Protein AF-A0AB36DQR7-F1 (afdb_monomer)

Structure (mmCIF, N/CA/C/O backbone):
data_AF-A0AB36DQR7-F1
#
_entry.id   AF-A0AB36DQR7-F1
#
loop_
_atom_site.group_PDB
_atom_site.id
_atom_site.type_symbol
_atom_site.label_atom_id
_atom_site.label_alt_id
_atom_site.label_comp_id
_atom_site.label_asym_id
_atom_site.label_entity_id
_atom_site.label_seq_id
_atom_site.pdbx_PDB_ins_code
_atom_site.Cartn_x
_atom_site.Cartn_y
_atom_site.Cartn_z
_atom_site.occupancy
_atom_site.B_iso_or_equiv
_atom_site.auth_seq_id
_atom_site.auth_comp_id
_atom_site.auth_asym_id
_atom_site.auth_atom_id
_atom_site.pdbx_PDB_model_num
ATOM 1 N N . MET A 1 1 ? 13.670 -12.575 14.140 1.00 71.50 1 MET A N 1
ATOM 2 C CA . MET A 1 1 ? 13.261 -11.428 13.296 1.00 71.50 1 MET A CA 1
ATOM 3 C C . MET A 1 1 ? 11.778 -11.594 12.970 1.00 71.50 1 MET A C 1
ATOM 5 O O . MET A 1 1 ? 11.410 -12.701 12.605 1.00 71.50 1 MET A O 1
ATOM 9 N N . LYS A 1 2 ? 10.924 -10.580 13.180 1.00 83.00 2 LYS A N 1
ATOM 10 C CA . LYS A 1 2 ? 9.481 -10.623 12.842 1.00 83.00 2 LYS A CA 1
ATOM 11 C C . LYS A 1 2 ? 9.203 -9.683 11.664 1.00 83.00 2 LYS A C 1
ATOM 13 O O . LYS A 1 2 ? 9.881 -8.661 11.554 1.00 83.00 2 LYS A O 1
ATOM 18 N N . SER A 1 3 ? 8.238 -10.023 10.808 1.00 87.19 3 SER A N 1
ATOM 19 C CA . SER A 1 3 ? 7.802 -9.146 9.711 1.00 87.19 3 SER A CA 1
ATOM 20 C C . SER A 1 3 ? 7.216 -7.837 10.253 1.00 87.19 3 SER A C 1
ATOM 22 O O . SER A 1 3 ? 6.773 -7.775 11.405 1.00 87.19 3 SER A O 1
ATOM 24 N N . HIS A 1 4 ? 7.198 -6.781 9.431 1.00 86.12 4 HIS A N 1
ATOM 25 C CA . HIS A 1 4 ? 6.542 -5.524 9.810 1.00 86.12 4 HIS A CA 1
ATOM 26 C C . HIS A 1 4 ? 5.039 -5.719 10.016 1.00 86.12 4 HIS A C 1
ATOM 28 O O . HIS A 1 4 ? 4.478 -5.052 10.870 1.00 86.12 4 HIS A O 1
ATOM 34 N N . VAL A 1 5 ? 4.430 -6.677 9.306 1.00 89.00 5 VAL A N 1
ATOM 35 C CA . VAL A 1 5 ? 3.027 -7.081 9.477 1.00 89.00 5 VAL A CA 1
ATOM 36 C C . VAL A 1 5 ? 2.740 -7.419 10.940 1.00 89.00 5 VAL A C 1
ATOM 38 O O . VAL A 1 5 ? 1.913 -6.786 11.586 1.00 89.00 5 VAL A O 1
ATOM 41 N N . VAL A 1 6 ? 3.508 -8.364 11.493 1.00 90.06 6 VAL A N 1
ATOM 42 C CA . VAL A 1 6 ? 3.334 -8.828 12.877 1.00 90.06 6 VAL A CA 1
ATOM 43 C C . VAL A 1 6 ? 3.709 -7.740 13.882 1.00 90.06 6 VAL A C 1
ATOM 45 O O . VAL A 1 6 ? 3.091 -7.638 14.935 1.00 90.06 6 VAL A O 1
ATOM 48 N N . ARG A 1 7 ? 4.734 -6.933 13.585 1.00 88.75 7 ARG A N 1
ATOM 49 C CA . ARG A 1 7 ? 5.148 -5.83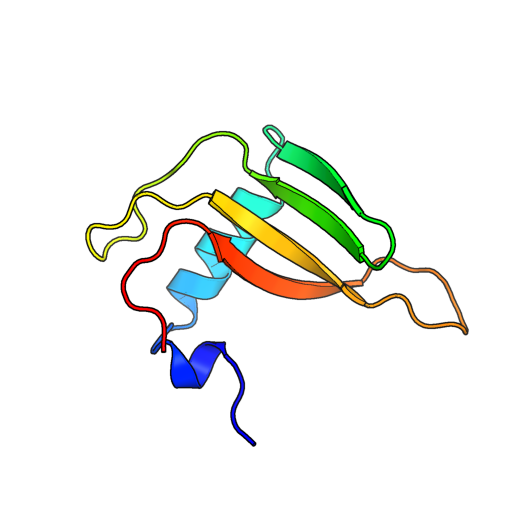1 14.468 1.00 88.75 7 ARG A CA 1
ATOM 50 C C . ARG A 1 7 ? 4.126 -4.697 14.524 1.00 88.75 7 ARG A C 1
ATOM 52 O O . ARG A 1 7 ? 3.946 -4.132 15.593 1.00 88.75 7 ARG A O 1
ATOM 59 N N . GLY A 1 8 ? 3.500 -4.379 13.395 1.00 87.31 8 GLY A N 1
ATOM 60 C CA . GLY A 1 8 ? 2.475 -3.344 13.277 1.00 87.31 8 GLY A CA 1
ATOM 61 C C . GLY A 1 8 ? 1.081 -3.815 13.683 1.00 87.31 8 GLY A C 1
ATOM 62 O O . GLY A 1 8 ? 0.155 -3.020 13.656 1.00 87.31 8 GLY A O 1
ATOM 63 N N . GLY A 1 9 ? 0.920 -5.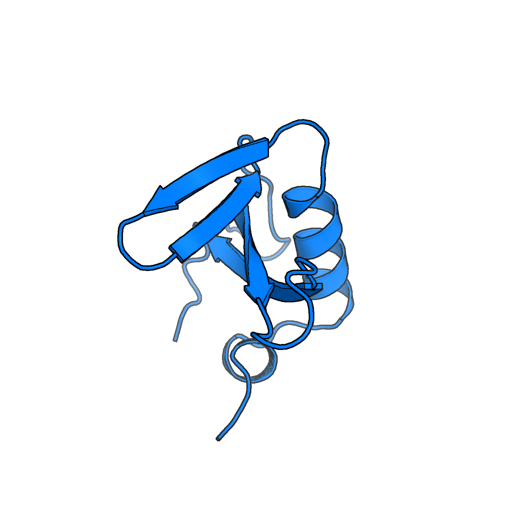091 14.054 1.00 90.88 9 GLY A N 1
ATOM 64 C CA . GLY A 1 9 ? -0.372 -5.638 14.468 1.00 90.88 9 GLY A CA 1
ATOM 65 C C . GLY A 1 9 ? -1.393 -5.765 13.335 1.00 90.88 9 GLY A C 1
ATOM 66 O O . GLY A 1 9 ? -2.575 -5.921 13.621 1.00 90.88 9 GLY A O 1
ATOM 67 N N . TYR A 1 10 ? -0.952 -5.719 12.074 1.00 91.69 10 TYR A N 1
ATOM 68 C CA . TYR A 1 10 ? -1.846 -5.820 10.925 1.00 91.69 10 TYR A CA 1
ATOM 69 C C . TYR A 1 10 ? -2.367 -7.250 10.768 1.00 91.69 10 TYR A C 1
ATOM 71 O O . TYR A 1 10 ? -1.608 -8.225 10.858 1.00 91.69 10 TYR A O 1
ATOM 79 N N . ASN A 1 11 ? -3.660 -7.369 10.494 1.00 93.75 11 ASN A N 1
ATOM 80 C CA . ASN A 1 11 ? -4.303 -8.623 10.130 1.00 93.75 11 ASN A CA 1
ATOM 81 C C . ASN A 1 11 ? -4.285 -8.826 8.598 1.00 93.75 11 ASN A C 1
ATOM 83 O O . ASN A 1 11 ? -3.727 -8.028 7.839 1.00 93.75 11 ASN A O 1
ATOM 87 N N . ILE A 1 12 ? -4.855 -9.942 8.138 1.00 94.12 12 ILE A N 1
ATOM 88 C CA . ILE A 1 12 ? -4.878 -10.275 6.709 1.00 94.12 12 ILE A CA 1
ATOM 89 C C . ILE A 1 12 ? -5.763 -9.322 5.893 1.00 94.12 12 ILE A C 1
ATOM 91 O O . ILE A 1 12 ? -5.409 -8.992 4.764 1.00 94.12 12 ILE A O 1
ATOM 95 N N . ASP A 1 13 ? -6.862 -8.834 6.463 1.00 95.00 13 ASP A N 1
ATOM 96 C CA . ASP A 1 13 ? -7.786 -7.918 5.792 1.00 95.00 13 ASP A CA 1
ATOM 97 C C . ASP A 1 13 ? -7.153 -6.535 5.600 1.00 95.00 13 ASP A C 1
ATOM 99 O O . ASP A 1 13 ? -7.328 -5.911 4.552 1.00 95.00 13 ASP A O 1
ATOM 103 N N . ASP A 1 14 ? -6.354 -6.081 6.569 1.00 93.81 14 ASP A N 1
ATOM 104 C CA . ASP A 1 14 ? -5.570 -4.849 6.447 1.00 93.81 14 ASP A CA 1
ATOM 105 C C . ASP A 1 14 ? -4.589 -4.959 5.278 1.00 93.81 14 ASP A C 1
ATOM 107 O O . ASP A 1 14 ? -4.497 -4.062 4.441 1.00 93.81 14 ASP A O 1
ATOM 111 N N . LEU A 1 15 ? -3.879 -6.088 5.192 1.00 94.31 15 LEU A N 1
ATOM 112 C CA . LEU A 1 15 ? -2.940 -6.373 4.110 1.00 94.31 15 LEU A CA 1
ATOM 113 C C . LEU A 1 15 ? -3.627 -6.370 2.742 1.00 94.31 15 LEU A C 1
ATOM 115 O O . LEU A 1 15 ? -3.106 -5.763 1.809 1.00 94.31 15 LEU A O 1
ATOM 119 N N . LEU A 1 16 ? -4.785 -7.022 2.619 1.00 95.38 16 LEU A N 1
ATOM 120 C CA . LEU A 1 16 ? -5.540 -7.066 1.365 1.00 95.38 16 LEU A CA 1
ATOM 121 C C . LEU A 1 16 ? -5.976 -5.665 0.928 1.00 95.38 16 LEU A C 1
ATOM 123 O O . LEU A 1 16 ? -5.697 -5.278 -0.205 1.00 95.38 16 LEU A O 1
ATOM 127 N N . LYS A 1 17 ? -6.541 -4.862 1.836 1.00 94.88 17 LYS A N 1
ATOM 128 C CA . LYS A 1 17 ? -6.926 -3.471 1.539 1.00 94.88 17 LYS A CA 1
ATOM 129 C C . LYS A 1 17 ? -5.738 -2.616 1.113 1.00 94.88 17 LYS A C 1
ATOM 131 O O . LYS A 1 17 ? -5.835 -1.858 0.151 1.00 94.88 17 LYS A O 1
ATOM 136 N N . GLN A 1 18 ? -4.605 -2.746 1.801 1.00 95.06 18 GLN A N 1
ATOM 137 C CA . GLN A 1 18 ? -3.385 -2.019 1.449 1.00 95.06 18 GLN A CA 1
ATOM 138 C C . GLN A 1 18 ? -2.894 -2.395 0.043 1.00 95.06 18 GLN A C 1
ATOM 140 O O . GLN A 1 18 ? -2.469 -1.521 -0.711 1.00 95.06 18 GLN A O 1
ATOM 145 N N . ILE A 1 19 ? -2.966 -3.678 -0.331 1.00 95.19 19 ILE A N 1
ATOM 146 C CA . ILE A 1 19 ? -2.607 -4.155 -1.674 1.00 95.19 19 ILE A CA 1
ATOM 147 C C . ILE A 1 19 ? -3.574 -3.600 -2.721 1.00 95.19 19 ILE A C 1
ATOM 149 O O . ILE A 1 19 ? -3.123 -3.033 -3.714 1.00 95.19 19 ILE A O 1
ATOM 153 N N . GLU A 1 20 ? -4.882 -3.721 -2.498 1.00 95.00 20 GLU A N 1
ATOM 154 C CA . GLU A 1 20 ? -5.915 -3.221 -3.413 1.00 95.00 20 GLU A CA 1
ATOM 155 C C . GLU A 1 20 ? -5.756 -1.719 -3.677 1.00 95.00 20 GLU A C 1
ATOM 157 O O . GLU A 1 20 ? -5.735 -1.283 -4.829 1.00 95.00 20 GLU A O 1
ATOM 162 N N . ASN A 1 21 ? -5.548 -0.925 -2.625 1.00 94.25 21 ASN A N 1
ATOM 163 C CA . ASN A 1 21 ? -5.343 0.514 -2.755 1.00 94.25 21 ASN A CA 1
ATOM 164 C C . ASN A 1 21 ? -4.026 0.854 -3.464 1.00 94.25 21 ASN A C 1
ATOM 166 O O . ASN A 1 21 ? -4.011 1.706 -4.360 1.00 94.25 21 ASN A O 1
ATOM 170 N N . ALA A 1 22 ? -2.919 0.197 -3.098 1.00 93.81 22 ALA A N 1
ATOM 171 C CA . ALA A 1 22 ? -1.602 0.457 -3.683 1.00 93.81 22 ALA A CA 1
ATOM 172 C C . ALA A 1 22 ? -1.485 0.029 -5.155 1.00 93.81 22 ALA A C 1
ATOM 174 O O . ALA A 1 22 ? -0.611 0.538 -5.861 1.00 93.81 22 ALA A O 1
ATOM 175 N N . LEU A 1 23 ? -2.330 -0.905 -5.604 1.00 92.56 23 LEU A N 1
ATOM 176 C CA . LEU A 1 23 ? -2.393 -1.414 -6.979 1.00 92.56 23 LEU A CA 1
ATOM 177 C C . LEU A 1 23 ? -3.592 -0.869 -7.776 1.00 92.56 23 LEU A C 1
ATOM 179 O O . LEU A 1 23 ? -3.863 -1.356 -8.873 1.00 92.56 23 LEU A O 1
ATOM 183 N N . SER A 1 24 ? -4.298 0.134 -7.246 1.00 92.00 24 SER A N 1
ATOM 184 C CA . SER A 1 24 ? -5.391 0.811 -7.952 1.00 92.00 24 SER A CA 1
ATOM 185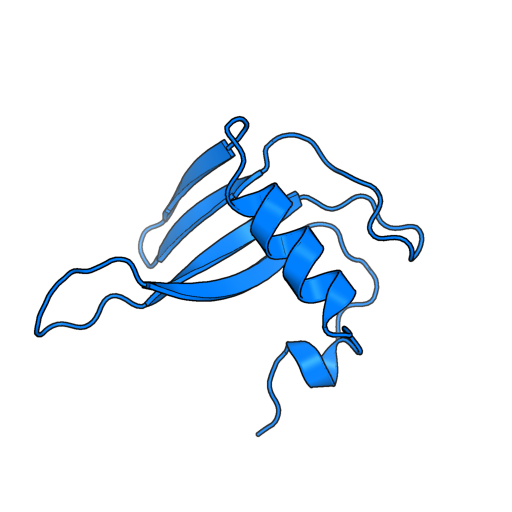 C C . SER A 1 24 ? -4.902 1.619 -9.166 1.00 92.00 24 SER A C 1
ATOM 187 O O . SER A 1 24 ? -3.707 1.797 -9.404 1.00 92.00 24 SER A O 1
ATOM 189 N N . ASP A 1 25 ? -5.839 2.147 -9.949 1.00 90.94 25 ASP A N 1
ATOM 190 C CA . ASP A 1 25 ? -5.561 3.023 -11.092 1.00 90.94 25 ASP A CA 1
ATOM 191 C C . ASP A 1 25 ? -5.031 4.413 -10.681 1.00 90.94 25 ASP A C 1
ATOM 193 O O . ASP A 1 25 ? -4.357 5.089 -11.460 1.00 90.94 25 ASP A O 1
ATOM 197 N N . LYS A 1 26 ? -5.280 4.840 -9.437 1.00 93.62 26 LYS A N 1
ATOM 198 C CA . LYS A 1 26 ? -4.883 6.151 -8.894 1.00 93.62 26 LYS A CA 1
ATOM 199 C C . LYS A 1 26 ? -3.571 6.083 -8.116 1.00 93.62 26 LYS A C 1
ATOM 201 O O . LYS A 1 26 ? -3.518 6.338 -6.907 1.00 93.62 26 LYS A O 1
ATOM 206 N N . ILE A 1 27 ? -2.492 5.786 -8.834 1.00 94.25 27 ILE A N 1
ATOM 207 C CA . ILE A 1 27 ? -1.151 5.611 -8.264 1.00 94.25 27 ILE A CA 1
ATOM 208 C C . ILE A 1 27 ? -0.131 6.587 -8.841 1.00 94.25 27 ILE A C 1
ATOM 210 O O . ILE A 1 27 ? -0.264 7.104 -9.948 1.00 94.25 27 ILE A O 1
ATOM 214 N N . ARG A 1 28 ? 0.939 6.810 -8.078 1.00 94.69 28 ARG A N 1
ATOM 215 C CA . ARG A 1 28 ? 2.159 7.483 -8.526 1.00 94.69 28 ARG A CA 1
ATOM 216 C C . ARG A 1 28 ? 3.346 6.535 -8.450 1.00 9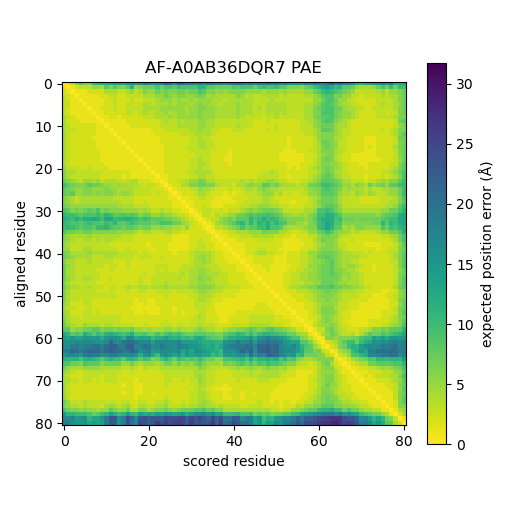4.69 28 ARG A C 1
ATOM 218 O O . ARG A 1 28 ? 3.475 5.763 -7.497 1.00 94.69 28 ARG A O 1
ATOM 225 N N . VAL A 1 29 ? 4.250 6.651 -9.417 1.00 92.31 29 VAL A N 1
ATOM 226 C CA . VAL A 1 29 ? 5.545 5.967 -9.385 1.00 92.31 29 VAL A CA 1
ATOM 227 C C . VAL A 1 29 ? 6.510 6.773 -8.519 1.00 92.31 29 VAL A C 1
ATOM 229 O O . VAL A 1 29 ? 6.640 7.987 -8.667 1.00 92.31 29 VAL A O 1
ATOM 232 N N . ILE A 1 30 ? 7.196 6.094 -7.606 1.00 91.06 30 ILE A N 1
ATOM 233 C CA . ILE A 1 30 ? 8.250 6.655 -6.767 1.00 91.06 30 ILE A CA 1
ATOM 234 C C . ILE A 1 30 ? 9.577 6.077 -7.247 1.00 91.06 30 ILE A C 1
ATOM 236 O O . ILE A 1 30 ? 9.878 4.910 -6.998 1.00 91.06 30 ILE A O 1
ATOM 240 N N . MET A 1 31 ? 10.370 6.918 -7.909 1.00 86.69 31 MET A N 1
ATOM 241 C CA . MET A 1 31 ? 11.737 6.612 -8.328 1.00 86.69 31 MET A CA 1
ATOM 242 C C . MET A 1 31 ? 12.710 7.314 -7.380 1.00 86.69 31 MET A C 1
ATOM 244 O O . MET A 1 31 ? 12.839 8.535 -7.404 1.00 86.69 31 MET A O 1
ATOM 248 N N . ALA A 1 32 ? 13.386 6.551 -6.527 1.00 82.62 32 ALA A N 1
ATOM 249 C CA . ALA A 1 32 ? 14.448 7.036 -5.655 1.00 82.62 32 ALA A CA 1
ATOM 250 C C . ALA A 1 32 ? 15.760 6.310 -5.971 1.00 82.62 32 ALA A C 1
ATOM 252 O O . ALA A 1 32 ? 15.757 5.195 -6.487 1.00 82.62 32 ALA A O 1
ATOM 253 N N . GLN A 1 33 ? 16.894 6.904 -5.585 1.00 79.31 33 GLN A N 1
ATOM 254 C CA . GLN A 1 33 ? 18.237 6.387 -5.895 1.00 79.31 33 GLN A CA 1
ATOM 255 C C . GLN A 1 33 ? 18.465 4.917 -5.479 1.00 79.31 33 GLN A C 1
ATOM 257 O O . GLN A 1 33 ? 19.336 4.251 -6.027 1.00 79.31 33 GLN A O 1
ATOM 262 N N . ARG A 1 34 ? 17.692 4.403 -4.510 1.00 78.44 34 ARG A N 1
ATOM 263 C CA . ARG A 1 34 ? 17.797 3.030 -3.980 1.00 78.44 34 ARG A CA 1
ATOM 264 C C . ARG A 1 34 ? 16.510 2.204 -4.083 1.00 78.44 34 ARG A C 1
ATOM 266 O O . ARG A 1 34 ? 16.478 1.092 -3.569 1.00 78.44 34 ARG A O 1
ATOM 273 N N . MET A 1 35 ? 15.433 2.739 -4.659 1.00 78.19 35 MET A N 1
ATOM 274 C CA . MET A 1 35 ? 14.124 2.076 -4.651 1.00 78.19 35 MET A CA 1
ATOM 275 C C . MET A 1 35 ? 13.255 2.553 -5.812 1.00 78.19 35 MET A C 1
ATOM 277 O O . MET A 1 35 ? 13.130 3.752 -6.044 1.00 78.19 35 MET A O 1
ATOM 281 N N . THR A 1 36 ? 12.587 1.605 -6.467 1.00 85.06 36 THR A N 1
ATOM 282 C CA . THR A 1 36 ? 11.398 1.864 -7.286 1.00 85.06 36 THR A CA 1
ATOM 283 C C . THR A 1 36 ? 10.174 1.303 -6.568 1.00 85.06 36 THR A C 1
ATOM 285 O O . THR A 1 36 ? 10.199 0.160 -6.113 1.00 85.06 36 THR A O 1
ATOM 288 N N . ALA A 1 37 ? 9.124 2.106 -6.436 1.00 91.25 37 ALA A N 1
ATOM 289 C CA . ALA A 1 37 ? 7.867 1.718 -5.801 1.00 91.25 37 ALA A CA 1
ATOM 290 C C . ALA A 1 37 ? 6.680 2.373 -6.510 1.00 91.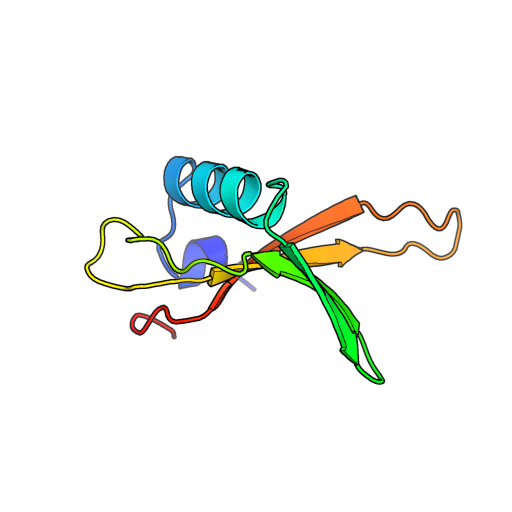25 37 ALA A C 1
ATOM 292 O O . ALA A 1 37 ? 6.842 3.365 -7.220 1.00 91.25 37 ALA A O 1
ATOM 293 N N . ILE A 1 38 ? 5.481 1.859 -6.260 1.00 94.19 38 ILE A N 1
ATOM 294 C CA . ILE A 1 38 ? 4.232 2.558 -6.578 1.00 94.19 38 ILE A CA 1
ATOM 295 C C . ILE A 1 38 ? 3.484 2.856 -5.288 1.00 94.19 38 ILE A C 1
ATOM 297 O O . ILE A 1 38 ? 3.635 2.146 -4.292 1.00 94.19 38 ILE A O 1
ATOM 301 N N . GLN A 1 39 ? 2.739 3.953 -5.282 1.00 96.06 39 GLN A N 1
ATOM 302 C CA . GLN A 1 39 ? 1.979 4.377 -4.119 1.00 96.06 39 GLN A CA 1
ATOM 303 C C . GLN A 1 39 ? 0.634 4.954 -4.538 1.00 96.06 39 GLN A C 1
ATOM 305 O O . GLN A 1 39 ? 0.595 5.748 -5.480 1.00 96.06 39 GLN 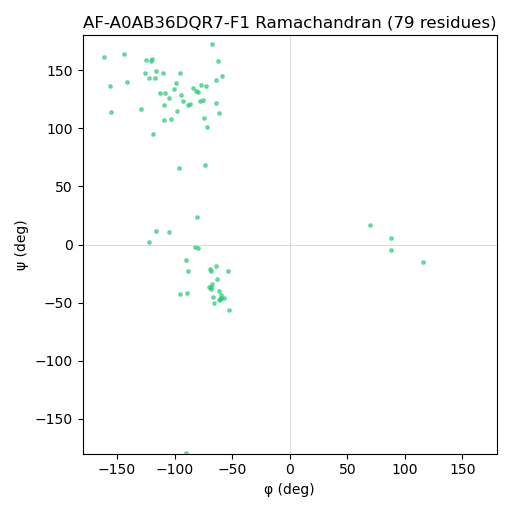A O 1
ATOM 310 N N . SER A 1 40 ? -0.430 4.642 -3.799 1.00 96.56 40 SER A N 1
ATOM 311 C CA . SER A 1 40 ? -1.709 5.329 -3.971 1.00 96.56 40 SER A CA 1
ATOM 312 C C . SER A 1 40 ? -1.564 6.840 -3.739 1.00 96.56 40 SER A C 1
ATOM 314 O O . SER A 1 40 ? -0.731 7.310 -2.946 1.00 96.56 40 SER A O 1
ATOM 316 N N . ILE A 1 41 ? -2.331 7.621 -4.502 1.00 95.94 41 ILE A N 1
ATOM 317 C CA . ILE A 1 41 ? -2.308 9.090 -4.434 1.00 95.94 41 ILE A CA 1
ATOM 318 C C . ILE A 1 41 ? -3.314 9.593 -3.400 1.00 95.94 41 ILE A C 1
ATOM 320 O O . ILE A 1 41 ? -3.007 10.514 -2.646 1.00 95.94 41 ILE A O 1
ATOM 324 N N . THR A 1 42 ? -4.506 8.998 -3.370 1.00 93.81 42 THR A N 1
ATOM 325 C CA . THR A 1 42 ? -5.593 9.413 -2.483 1.00 93.81 42 THR A CA 1
ATOM 326 C C . THR A 1 42 ? -5.458 8.713 -1.131 1.00 93.81 42 THR A C 1
ATOM 328 O O . THR A 1 42 ? -5.480 7.483 -1.097 1.00 93.81 42 THR A O 1
ATOM 331 N N . PRO A 1 43 ? -5.321 9.458 -0.017 1.00 94.56 43 PRO A N 1
ATOM 332 C CA . PRO A 1 43 ? -5.343 8.859 1.309 1.00 94.56 43 PRO A CA 1
ATOM 333 C C . PRO A 1 43 ? -6.701 8.218 1.602 1.00 94.56 43 PRO A C 1
ATOM 335 O O . PRO A 1 43 ? -7.739 8.787 1.259 1.00 94.56 43 PRO A O 1
ATOM 338 N N . HIS A 1 44 ? -6.695 7.073 2.275 1.00 93.69 44 HIS A N 1
ATOM 339 C CA . HIS A 1 44 ? -7.900 6.388 2.734 1.00 93.69 44 HIS A CA 1
ATOM 340 C C . HIS A 1 44 ? -7.839 6.138 4.243 1.00 93.69 44 HIS A C 1
ATOM 342 O O . HIS A 1 44 ? -6.762 6.161 4.837 1.00 93.69 44 HIS A O 1
A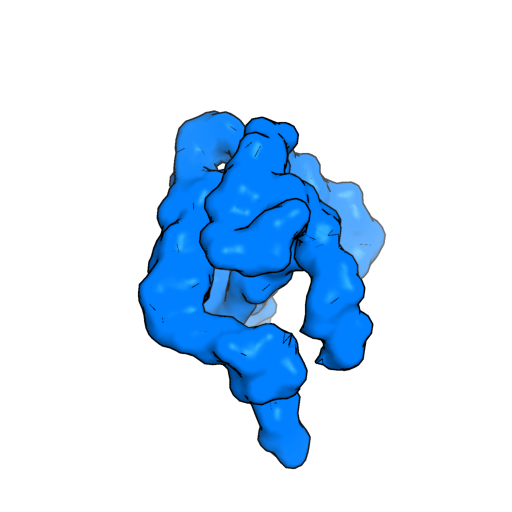TOM 348 N N . ASN A 1 45 ? -9.004 5.941 4.862 1.00 94.19 45 ASN A N 1
ATOM 349 C CA . ASN A 1 45 ? -9.089 5.569 6.271 1.00 94.19 45 ASN A CA 1
ATOM 350 C C . ASN A 1 45 ? -8.720 4.087 6.424 1.00 94.19 45 ASN A C 1
ATOM 352 O O . ASN A 1 45 ? -9.343 3.239 5.787 1.00 94.19 45 ASN A O 1
ATOM 356 N N . ASP A 1 46 ? -7.733 3.794 7.268 1.00 91.62 46 ASP A N 1
ATOM 357 C CA . ASP A 1 46 ? -7.232 2.436 7.507 1.00 91.62 46 ASP A CA 1
ATOM 358 C C . ASP A 1 46 ? -8.102 1.604 8.467 1.00 91.62 46 ASP A C 1
ATOM 360 O O . ASP A 1 46 ? -7.825 0.431 8.691 1.00 91.62 46 ASP A O 1
ATOM 364 N N . GLY A 1 47 ? -9.164 2.189 9.028 1.00 91.44 47 GLY A N 1
ATOM 365 C CA . GLY A 1 47 ? -10.019 1.567 10.042 1.00 91.44 47 GLY A CA 1
ATOM 366 C C . GLY A 1 47 ? -9.530 1.772 11.479 1.00 91.44 47 GLY A C 1
ATOM 367 O O . GLY A 1 47 ? -10.251 1.431 12.414 1.00 91.44 47 GLY A O 1
ATOM 368 N N . TYR A 1 48 ? -8.360 2.389 11.662 1.00 90.94 48 TYR A N 1
ATOM 369 C CA . TYR A 1 48 ? -7.720 2.655 12.954 1.00 90.94 48 TYR A CA 1
ATOM 370 C C . TYR A 1 48 ? -7.579 4.155 13.245 1.00 90.94 48 TYR A C 1
ATOM 372 O O . TYR A 1 48 ? -6.904 4.552 14.193 1.00 90.94 48 TYR A O 1
ATOM 380 N N . GLY A 1 49 ? -8.248 4.997 12.451 1.00 91.75 49 GLY A N 1
ATOM 381 C CA . GLY A 1 49 ? -8.245 6.449 12.611 1.00 91.75 49 GLY A CA 1
ATOM 382 C C . GLY A 1 49 ? -7.099 7.154 11.887 1.00 91.75 49 GLY A C 1
ATOM 383 O O . GLY A 1 49 ? -6.983 8.373 12.011 1.00 91.75 49 GLY A O 1
ATOM 384 N N . ASN A 1 50 ? -6.286 6.438 11.101 1.00 93.56 50 ASN A N 1
ATOM 385 C CA . ASN A 1 50 ? -5.261 7.061 10.274 1.00 93.56 50 ASN A CA 1
ATOM 386 C C . ASN A 1 50 ? -5.767 7.289 8.847 1.00 93.56 50 ASN A C 1
ATOM 388 O O . ASN A 1 50 ? -6.523 6.496 8.286 1.00 93.56 50 ASN A O 1
ATOM 392 N N . LEU A 1 51 ? -5.277 8.363 8.227 1.00 95.56 51 LEU A N 1
ATOM 393 C CA . LEU A 1 51 ? -5.371 8.561 6.783 1.00 95.56 51 LEU A CA 1
ATOM 394 C C . LEU A 1 51 ? -4.057 8.128 6.141 1.00 95.56 51 LEU A C 1
ATOM 396 O O . LEU A 1 51 ? -3.012 8.739 6.379 1.00 95.56 51 LEU A O 1
ATOM 400 N N . VAL A 1 52 ? -4.107 7.081 5.320 1.00 95.69 52 VAL A N 1
ATOM 401 C CA . VAL A 1 52 ? -2.908 6.434 4.784 1.00 95.69 52 VAL A CA 1
ATOM 402 C C . VAL A 1 52 ? -2.922 6.349 3.263 1.00 95.69 52 VAL A C 1
ATOM 404 O O . VAL A 1 52 ? -3.961 6.210 2.620 1.00 95.69 52 VAL A O 1
ATOM 407 N N . THR A 1 53 ? -1.727 6.423 2.687 1.00 96.56 53 THR A N 1
ATOM 408 C CA . THR A 1 53 ? -1.455 6.076 1.288 1.00 96.56 53 THR A CA 1
ATOM 409 C C . THR A 1 53 ? -0.578 4.836 1.254 1.00 96.56 53 THR A C 1
ATOM 411 O O . THR A 1 53 ? 0.457 4.787 1.919 1.00 96.56 53 THR A O 1
ATOM 414 N N . ASP A 1 54 ? -0.950 3.837 0.473 1.00 96.44 54 ASP A N 1
ATOM 415 C CA . ASP A 1 54 ? -0.301 2.533 0.519 1.00 96.44 54 ASP A CA 1
ATOM 416 C C . ASP A 1 54 ? 0.787 2.448 -0.527 1.00 96.44 54 ASP A C 1
ATOM 418 O O . ASP A 1 54 ? 0.583 2.788 -1.694 1.00 96.44 54 ASP A O 1
ATOM 422 N N . ARG A 1 55 ? 1.977 2.038 -0.087 1.00 95.31 55 ARG A N 1
ATOM 423 C CA . ARG A 1 55 ? 3.152 1.899 -0.939 1.00 95.31 55 ARG A CA 1
ATOM 424 C C . ARG A 1 55 ? 3.491 0.437 -1.136 1.00 95.31 55 ARG A C 1
ATOM 426 O O . ARG A 1 55 ? 3.884 -0.227 -0.179 1.00 95.31 55 ARG A O 1
ATOM 433 N N . THR A 1 56 ? 3.478 0.006 -2.384 1.00 94.31 56 THR A N 1
ATOM 434 C CA . THR A 1 56 ? 3.984 -1.299 -2.793 1.00 94.31 56 THR A CA 1
ATOM 435 C C . THR A 1 56 ? 5.502 -1.273 -2.917 1.00 94.31 56 THR A C 1
ATOM 437 O O . THR A 1 56 ? 6.078 -0.400 -3.572 1.00 94.31 56 THR A O 1
ATOM 440 N N . ILE A 1 57 ? 6.148 -2.262 -2.309 1.00 91.06 57 ILE A N 1
ATOM 441 C CA . ILE A 1 57 ? 7.558 -2.589 -2.486 1.00 91.06 57 ILE A CA 1
ATOM 442 C C . ILE A 1 57 ? 7.641 -3.834 -3.357 1.00 91.06 57 ILE A C 1
ATOM 444 O O . ILE A 1 57 ? 7.038 -4.860 -3.038 1.00 91.06 57 ILE A O 1
ATOM 448 N N . PHE A 1 58 ? 8.406 -3.736 -4.438 1.00 88.19 58 PHE A N 1
ATOM 449 C CA . PHE A 1 58 ? 8.664 -4.860 -5.324 1.00 88.19 58 PHE A CA 1
ATOM 450 C C . PHE A 1 58 ? 10.011 -5.500 -5.007 1.00 88.19 58 PHE A C 1
ATOM 452 O O . PHE A 1 58 ? 11.002 -4.800 -4.785 1.00 88.19 58 PHE A O 1
ATOM 459 N N . GLU A 1 59 ? 10.058 -6.826 -5.030 1.00 84.44 59 GLU A N 1
ATOM 460 C CA . GLU A 1 59 ? 11.310 -7.559 -5.140 1.00 84.44 59 GLU A CA 1
ATOM 461 C C . GLU A 1 59 ? 11.693 -7.655 -6.619 1.00 84.44 59 GLU A C 1
ATOM 463 O O . GLU A 1 59 ? 10.865 -7.932 -7.487 1.00 84.44 59 GLU A O 1
ATOM 468 N N . LEU A 1 60 ? 12.968 -7.391 -6.906 1.00 73.38 60 LEU A N 1
ATOM 469 C CA . LEU A 1 60 ? 13.545 -7.506 -8.240 1.00 73.38 60 LEU A CA 1
ATOM 470 C C . LEU A 1 60 ? 14.658 -8.546 -8.179 1.00 73.38 60 LEU A C 1
ATOM 472 O O . LEU A 1 60 ? 15.796 -8.242 -7.814 1.00 73.38 60 LEU A O 1
ATOM 476 N N . THR A 1 61 ? 14.340 -9.795 -8.518 1.00 67.12 61 THR A N 1
ATOM 477 C CA . THR A 1 61 ? 15.365 -10.841 -8.534 1.00 67.12 61 THR A CA 1
ATOM 478 C C . THR A 1 61 ? 16.236 -10.729 -9.788 1.00 67.12 61 THR A C 1
ATOM 480 O O . THR A 1 61 ? 15.777 -10.533 -10.913 1.00 67.12 61 THR A O 1
ATOM 483 N N . ARG A 1 62 ? 17.549 -10.884 -9.601 1.00 59.41 62 ARG A N 1
ATOM 484 C CA . ARG A 1 62 ? 18.572 -10.691 -10.645 1.00 59.41 62 ARG A CA 1
ATOM 485 C C .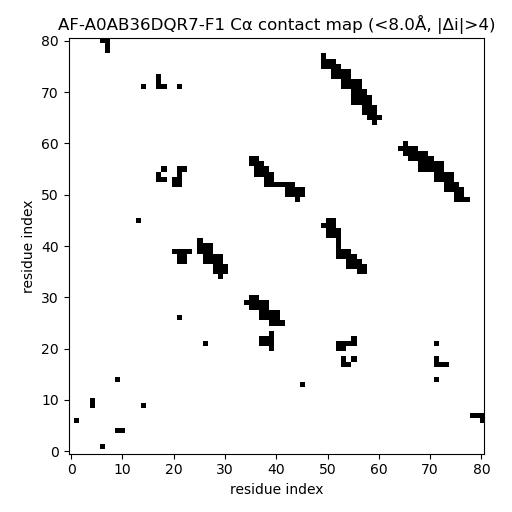 ARG A 1 62 ? 18.464 -11.688 -11.812 1.00 59.41 62 ARG A C 1
ATOM 487 O O . ARG A 1 62 ? 19.026 -11.445 -12.873 1.00 59.41 62 ARG A O 1
ATOM 494 N N . LYS A 1 63 ? 17.769 -12.819 -11.614 1.00 63.59 63 LYS A N 1
ATOM 495 C CA . LYS A 1 63 ? 17.664 -13.922 -12.588 1.00 63.59 63 LYS A CA 1
ATOM 496 C C . LYS A 1 63 ? 16.505 -13.748 -13.582 1.00 63.59 63 LYS A C 1
ATOM 498 O O . LYS A 1 63 ? 16.577 -14.316 -14.667 1.00 63.59 63 LYS A O 1
ATOM 503 N N . LYS A 1 64 ? 15.475 -12.963 -13.235 1.00 61.72 64 LYS A N 1
ATOM 504 C CA . LYS A 1 64 ? 14.388 -12.485 -14.109 1.00 61.72 64 LYS A CA 1
ATOM 505 C C . LYS A 1 64 ? 13.838 -11.196 -13.486 1.00 61.72 64 LYS A C 1
ATOM 507 O O . LYS A 1 64 ? 13.259 -11.304 -12.409 1.00 61.72 64 LYS A O 1
ATOM 512 N N . PRO A 1 65 ? 13.969 -10.014 -14.115 1.00 65.75 65 PRO A N 1
ATOM 513 C CA . PRO A 1 65 ? 13.455 -8.763 -13.561 1.00 65.75 65 PRO A CA 1
ATOM 514 C C . PRO A 1 65 ? 11.925 -8.724 -13.684 1.00 65.75 65 PRO A C 1
ATOM 516 O O . PRO A 1 65 ? 11.356 -7.996 -14.491 1.00 65.75 65 PRO A O 1
ATOM 519 N N . ARG A 1 66 ? 11.251 -9.581 -12.922 1.00 75.88 66 ARG A N 1
ATOM 520 C CA . ARG A 1 66 ? 9.815 -9.533 -12.691 1.00 75.88 66 ARG A CA 1
ATOM 521 C C . ARG A 1 66 ? 9.624 -8.719 -11.426 1.00 75.88 66 ARG A C 1
ATOM 523 O O . ARG A 1 66 ? 10.233 -9.033 -10.409 1.00 75.88 66 ARG A O 1
ATOM 530 N N . ALA A 1 67 ? 8.835 -7.659 -11.525 1.00 81.75 67 ALA A N 1
ATOM 531 C CA . ALA A 1 67 ? 8.402 -6.925 -10.352 1.00 81.75 67 ALA A CA 1
ATOM 532 C C . ALA A 1 67 ? 7.386 -7.801 -9.614 1.00 81.75 67 ALA A C 1
ATOM 534 O O . ALA A 1 67 ? 6.241 -7.922 -10.044 1.00 81.75 67 ALA A O 1
ATOM 535 N N . GLU A 1 68 ? 7.830 -8.458 -8.548 1.00 86.75 68 GLU A N 1
ATOM 536 C CA . GLU A 1 68 ? 6.968 -9.265 -7.687 1.00 86.75 68 GLU A CA 1
ATOM 537 C C . GLU A 1 68 ? 6.631 -8.456 -6.438 1.00 86.75 68 GLU A C 1
ATOM 539 O O . GLU A 1 68 ? 7.500 -7.800 -5.861 1.00 86.75 68 GLU A O 1
ATOM 544 N N . LEU A 1 69 ? 5.355 -8.448 -6.046 1.00 89.81 69 LEU A N 1
ATOM 545 C CA . LEU A 1 69 ? 4.920 -7.778 -4.826 1.00 89.81 69 LEU A CA 1
ATOM 546 C C . LEU A 1 69 ? 5.616 -8.436 -3.629 1.00 89.81 69 LEU A C 1
ATOM 548 O O . LEU A 1 69 ? 5.340 -9.585 -3.302 1.00 89.81 69 LEU A O 1
ATOM 552 N N . PHE A 1 70 ? 6.498 -7.690 -2.972 1.00 89.44 70 PHE A N 1
ATOM 553 C CA . PHE A 1 70 ? 7.219 -8.157 -1.793 1.00 89.44 70 PHE A CA 1
ATOM 554 C C . PHE A 1 70 ? 6.521 -7.730 -0.505 1.00 89.44 70 PHE A C 1
ATOM 556 O O . PHE A 1 70 ? 6.439 -8.492 0.456 1.00 89.44 70 PHE A O 1
ATOM 563 N N . SER A 1 71 ? 6.046 -6.483 -0.459 1.00 92.06 71 SER A N 1
ATOM 564 C CA . SER A 1 71 ? 5.433 -5.907 0.737 1.00 92.06 71 SER A CA 1
ATOM 565 C C . SER A 1 71 ? 4.590 -4.676 0.409 1.00 92.06 71 SER A C 1
ATOM 567 O O . SER A 1 71 ? 4.793 -4.032 -0.621 1.00 92.06 71 SER A O 1
ATOM 569 N N . VAL A 1 72 ? 3.692 -4.314 1.324 1.00 93.81 72 VAL A N 1
ATOM 570 C CA . VAL A 1 72 ? 2.949 -3.050 1.330 1.00 93.81 72 VAL A CA 1
ATOM 571 C C . VAL A 1 72 ? 3.199 -2.291 2.631 1.00 93.81 72 VAL A C 1
ATOM 573 O O . VAL A 1 72 ? 3.374 -2.882 3.699 1.00 93.81 72 VAL A O 1
ATOM 576 N N . ILE A 1 73 ? 3.282 -0.964 2.529 1.00 93.69 73 ILE A N 1
ATOM 577 C CA . ILE A 1 73 ? 3.545 -0.070 3.658 1.00 93.69 73 ILE A CA 1
ATOM 578 C C . ILE A 1 73 ? 2.492 1.046 3.673 1.00 93.69 73 ILE A C 1
ATOM 580 O O . ILE A 1 73 ? 2.537 1.896 2.775 1.00 93.69 73 ILE A O 1
ATOM 584 N N . PRO A 1 74 ? 1.648 1.147 4.718 1.00 95.62 74 PRO A N 1
ATOM 585 C CA . PRO A 1 74 ? 0.715 2.257 4.869 1.00 95.62 74 PRO A CA 1
ATOM 586 C C . PRO A 1 74 ? 1.493 3.508 5.300 1.00 95.62 74 PRO A C 1
ATOM 588 O O . PRO A 1 74 ? 2.082 3.595 6.386 1.00 95.62 74 PRO A O 1
ATOM 591 N N . LYS A 1 75 ? 1.628 4.487 4.409 1.00 94.62 75 LYS A N 1
ATOM 592 C CA . LYS A 1 75 ? 2.287 5.771 4.685 1.00 94.62 75 LYS A CA 1
ATOM 593 C C . LYS A 1 75 ? 1.259 6.753 5.234 1.00 94.62 75 LYS A C 1
ATOM 595 O O . LYS A 1 75 ? 0.318 7.088 4.529 1.00 94.62 75 LYS A O 1
ATOM 600 N N . GLY A 1 76 ? 1.489 7.246 6.448 1.00 92.44 76 GLY A N 1
ATOM 601 C CA . GLY A 1 76 ? 0.537 8.089 7.183 1.00 92.44 76 GLY A CA 1
ATOM 602 C C . GLY A 1 76 ? 0.026 7.426 8.460 1.00 92.44 76 GLY A C 1
ATOM 603 O O . GLY A 1 76 ? -0.470 8.122 9.334 1.00 92.44 76 GLY A O 1
ATOM 604 N N . ASP A 1 77 ? 0.229 6.112 8.596 1.00 91.38 77 ASP A N 1
ATOM 605 C CA . ASP A 1 77 ? -0.061 5.386 9.830 1.00 91.38 77 ASP A CA 1
ATOM 606 C C . ASP A 1 77 ? 0.837 5.886 10.972 1.00 91.38 77 ASP A C 1
ATOM 608 O O . ASP A 1 77 ? 2.073 5.876 10.848 1.00 91.38 77 ASP A O 1
ATOM 612 N N . GLN A 1 78 ? 0.195 6.356 12.044 1.00 85.69 78 GLN A N 1
ATOM 613 C CA . GLN A 1 78 ? 0.830 6.897 13.243 1.00 85.69 78 GLN A CA 1
ATOM 614 C C . GLN A 1 78 ? 1.105 5.834 14.308 1.00 85.69 78 GLN A C 1
ATOM 616 O O . GLN A 1 78 ? 1.916 6.071 15.200 1.00 85.69 78 GLN A O 1
ATOM 621 N N . ASN A 1 79 ? 0.531 4.638 14.183 1.00 71.94 79 ASN A N 1
ATOM 622 C CA . ASN A 1 79 ? 0.720 3.533 15.124 1.00 71.94 79 ASN A CA 1
ATOM 623 C C . ASN A 1 79 ? 2.038 2.773 14.885 1.00 71.94 79 ASN A C 1
ATOM 625 O O . ASN A 1 79 ? 2.183 1.608 15.257 1.00 71.94 79 ASN A O 1
ATOM 629 N N . LYS A 1 80 ? 3.031 3.415 14.259 1.00 56.50 80 LYS A N 1
ATOM 630 C CA . LYS A 1 80 ? 4.290 2.763 13.891 1.00 56.50 80 LYS A CA 1
ATOM 631 C C . LYS A 1 80 ? 5.240 2.605 15.073 1.00 56.50 80 LYS A C 1
ATOM 633 O O . LYS A 1 80 ? 5.697 3.594 15.641 1.00 56.50 80 LYS A O 1
ATOM 638 N N . LEU A 1 81 ? 5.631 1.350 15.311 1.00 45.06 81 LEU A N 1
ATOM 639 C CA . LEU A 1 81 ? 6.887 0.941 15.958 1.00 45.06 81 LEU A CA 1
ATOM 640 C C . LEU A 1 81 ? 7.902 0.423 14.930 1.00 45.06 81 LEU A C 1
ATOM 642 O O . LEU A 1 81 ? 7.654 -0.633 14.297 1.00 45.06 81 LEU A O 1
#

Secondary structure (DSSP, 8-state):
---HHHHTT--HHHHHHHHHHHTSSSEEEEEETTEEEEEESS-EE-SSS-EEEEEEEEEE-TTS--EEEEEEEEET-S---

Mean predicted aligned error: 4.85 Å

Organism: Moraxella catarrhalis (NCBI:txid480)

Solvent-accessible surface area (backbone atoms only — not comparable to full-atom values): 4842 Å² total; per-residue (Å²): 140,80,56,68,50,69,66,56,67,54,53,72,68,56,51,49,51,38,47,54,49,21,69,40,93,59,52,43,80,45,84,51,102,88,46,66,35,36,22,23,67,68,64,41,76,74,84,80,85,30,57,25,25,18,30,36,37,53,43,69,47,94,92,55,8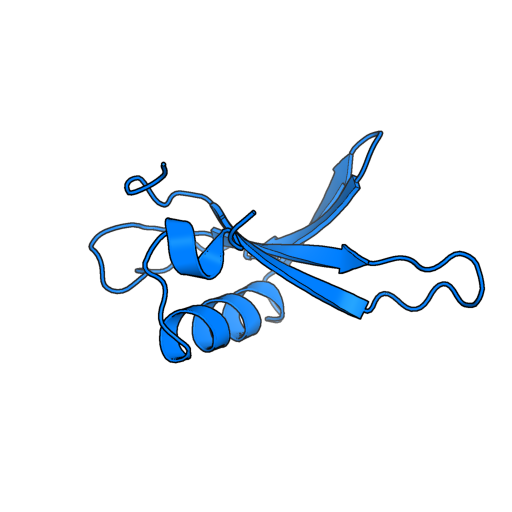4,50,82,39,88,65,46,72,44,65,46,58,54,79,81,73,117

Foldseek 3Di:
DDDQCVVLVHDPVLQVVLVPQQPDPQWDWDDDPPATKIKHPAFDDSVPRWTWIKIFGFDQDPVHRDGHGDGIDTHRDPSGD

Nearest PDB structures (foldseek):
  8ow1-assembly1_P  TM=3.725E-01  e=1.735E+00  Saccharomyces cerevisiae
  2ret-assembly1_C  TM=2.567E-01  e=2.226E+00  Vibrio vulnificus
  8c5y-assembly1_L  TM=3.339E-01  e=8.753E+00  Pyrococcus abyssi

Radius of gyration: 12.95 Å; Cα contacts (8 Å, |Δi|>4): 131; chains: 1; bounding box: 29×23×30 Å

Sequence (81 aa):
MKSHVVRGGYNIDDLLKQIENALSDKIRVIMAQRMTAIQSITPHNDGYGNLVTDRTIFELTRKKPRAELFSVIPKGDQNKL

pLDDT: mean 87.73, std 10.51, range [45.06, 96.56]